Protein AF-I3S1P1-F1 (afdb_monomer)

Foldseek 3Di:
DDDDDDPPPDDQQAAPQQRASDAPDFQAAPVGGSNHHPLQRVCRVVVNNDSQEYQPNRPNDDPLRHDVDSVVSVVSVVVVVVDDDD

Secondary structure (DSSP, 8-state):
--------TT-----TTT-----S-EEEETTEEEEEEHHHHHHHHTT---TTB--TT-TT--TTT-BSSHHHHHHHHHHHTT----

Radius of gyration: 15.71 Å; Cα contacts (8 Å, |Δi|>4): 107; chains: 1; bounding box: 31×44×42 Å

Mean predicted aligned error: 9.57 Å

Structure (mmCIF, N/CA/C/O backbone):
data_AF-I3S1P1-F1
#
_entry.id   AF-I3S1P1-F1
#
loop_
_atom_site.grou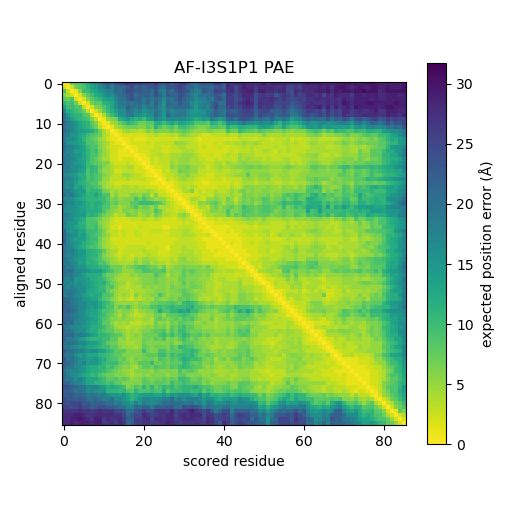p_PDB
_atom_site.id
_atom_site.type_symbol
_atom_site.label_atom_id
_atom_site.label_alt_id
_atom_site.label_comp_id
_atom_site.label_asym_id
_atom_site.label_entity_id
_atom_site.label_seq_id
_atom_site.pdbx_PDB_ins_code
_atom_site.Cartn_x
_atom_site.Cartn_y
_atom_site.Cartn_z
_atom_site.occupancy
_atom_site.B_iso_or_equiv
_atom_site.auth_seq_id
_atom_site.auth_comp_id
_atom_site.auth_asym_id
_atom_site.auth_atom_id
_atom_site.pdbx_PDB_model_num
ATOM 1 N N . MET A 1 1 ? 7.361 -27.406 -24.127 1.00 49.41 1 MET A N 1
ATOM 2 C CA . MET A 1 1 ? 7.896 -26.785 -22.897 1.00 49.41 1 MET A CA 1
ATOM 3 C C . MET A 1 1 ? 6.933 -25.679 -22.509 1.00 49.41 1 MET A C 1
ATOM 5 O O . MET A 1 1 ? 6.778 -24.731 -23.265 1.00 49.41 1 MET A O 1
ATOM 9 N N . VAL A 1 2 ? 6.173 -25.874 -21.434 1.00 50.12 2 VAL A N 1
ATOM 10 C CA . VAL A 1 2 ? 5.192 -24.896 -20.952 1.00 50.12 2 VAL A CA 1
ATOM 11 C C . VAL A 1 2 ? 5.939 -23.739 -20.283 1.00 50.12 2 VAL A C 1
ATOM 13 O O . VAL A 1 2 ? 6.568 -23.928 -19.248 1.00 50.12 2 VAL A O 1
ATOM 16 N N . SER A 1 3 ? 5.878 -22.547 -20.874 1.00 48.88 3 SER A N 1
ATOM 17 C CA . SER A 1 3 ? 6.242 -21.295 -20.202 1.00 48.88 3 SER A CA 1
ATOM 18 C C . SER A 1 3 ? 4.967 -20.467 -20.036 1.00 48.88 3 SER A C 1
ATOM 20 O O . SER A 1 3 ? 4.525 -19.834 -20.994 1.00 48.88 3 SER A O 1
ATOM 22 N N . PRO A 1 4 ? 4.327 -20.514 -18.855 1.00 60.97 4 PRO A N 1
ATOM 23 C CA . PRO A 1 4 ? 3.085 -19.826 -18.568 1.00 60.97 4 PRO A CA 1
ATOM 24 C C . PRO A 1 4 ? 3.395 -18.589 -17.721 1.00 60.97 4 PRO A C 1
ATOM 26 O O . PRO A 1 4 ? 3.342 -18.645 -16.500 1.00 60.97 4 PRO A O 1
ATOM 29 N N . ASP A 1 5 ? 3.709 -17.454 -18.331 1.00 53.00 5 ASP A N 1
ATOM 30 C CA . ASP A 1 5 ? 3.540 -16.185 -17.616 1.00 53.00 5 ASP A CA 1
ATOM 31 C C . ASP A 1 5 ? 2.679 -15.298 -18.499 1.00 53.00 5 ASP A C 1
ATOM 33 O O . ASP A 1 5 ? 3.140 -14.656 -19.440 1.00 53.00 5 ASP A O 1
ATOM 37 N N . GLY A 1 6 ? 1.373 -15.379 -18.234 1.00 54.16 6 GLY A N 1
ATOM 38 C CA . GLY A 1 6 ? 0.346 -14.558 -18.846 1.00 54.16 6 GLY A CA 1
ATOM 39 C C . GLY A 1 6 ? 0.658 -13.081 -18.638 1.00 54.16 6 GLY A C 1
ATOM 40 O O . GLY A 1 6 ? 0.269 -12.459 -17.645 1.00 54.16 6 GLY A O 1
ATOM 41 N N . GLU A 1 7 ? 1.352 -12.505 -19.609 1.00 53.25 7 GLU A N 1
ATOM 42 C CA . GLU A 1 7 ? 1.319 -11.084 -19.895 1.00 53.25 7 GLU A CA 1
ATOM 43 C C . GLU A 1 7 ? -0.093 -10.775 -20.410 1.00 53.25 7 GLU A C 1
ATOM 45 O O . GLU A 1 7 ? -0.386 -10.847 -21.604 1.00 53.25 7 GLU A O 1
ATOM 50 N N . ALA A 1 8 ? -1.017 -10.516 -19.480 1.00 58.06 8 ALA A N 1
ATOM 51 C CA . ALA A 1 8 ? -2.328 -9.985 -19.810 1.00 58.06 8 ALA A CA 1
ATOM 52 C C . ALA A 1 8 ? -2.121 -8.672 -20.579 1.00 58.06 8 ALA A C 1
ATOM 54 O O . ALA A 1 8 ? -1.716 -7.653 -20.017 1.00 58.06 8 ALA A O 1
ATOM 55 N N . ARG A 1 9 ? -2.347 -8.752 -21.890 1.00 53.81 9 ARG A N 1
ATOM 56 C CA . ARG A 1 9 ? -2.304 -7.669 -22.870 1.00 53.81 9 ARG A CA 1
ATOM 57 C C . ARG A 1 9 ? -2.883 -6.368 -22.292 1.00 53.81 9 ARG A C 1
ATOM 59 O O . ARG A 1 9 ? -4.062 -6.297 -21.966 1.00 53.81 9 ARG A O 1
ATOM 66 N N . GLY A 1 10 ? -2.048 -5.334 -22.213 1.00 56.66 10 GLY A N 1
ATOM 67 C CA . GLY A 1 10 ? -2.474 -3.930 -22.265 1.00 56.66 10 GLY A CA 1
ATOM 68 C C . GLY A 1 10 ? -3.072 -3.284 -21.012 1.00 56.66 10 GLY A C 1
ATOM 69 O O . GLY A 1 10 ? -3.336 -2.086 -21.061 1.00 56.66 10 GLY A O 1
ATOM 70 N N . VAL A 1 11 ? -3.259 -3.985 -19.887 1.00 62.19 11 VAL A N 1
ATOM 71 C CA . VAL A 1 11 ? -3.736 -3.326 -18.656 1.00 62.19 11 VAL A CA 1
ATOM 72 C C . VAL A 1 11 ? -2.535 -2.843 -17.838 1.00 62.19 11 VAL A C 1
ATOM 74 O O . VAL A 1 11 ? -1.732 -3.675 -17.402 1.00 62.19 11 VAL A O 1
ATOM 77 N N . PRO A 1 12 ? -2.379 -1.528 -17.588 1.00 68.25 12 PRO A N 1
ATOM 78 C CA . PRO A 1 12 ? -1.307 -1.035 -16.735 1.00 68.25 12 PRO A CA 1
ATOM 79 C C . PRO A 1 12 ? -1.446 -1.663 -15.346 1.00 68.25 12 PRO A C 1
ATOM 81 O O . PRO A 1 12 ? -2.405 -1.396 -14.616 1.00 68.25 12 PRO A O 1
ATOM 84 N N . ARG A 1 13 ? -0.489 -2.528 -14.984 1.00 77.69 13 ARG A N 1
ATOM 85 C CA . ARG A 1 13 ? -0.468 -3.184 -13.673 1.00 77.69 13 ARG A CA 1
ATOM 86 C C . ARG A 1 13 ? -0.430 -2.094 -12.602 1.00 77.69 13 ARG A C 1
ATOM 88 O O . ARG A 1 13 ? 0.421 -1.202 -12.629 1.00 77.69 13 ARG A O 1
ATOM 95 N N . ARG A 1 14 ? -1.386 -2.139 -11.674 1.00 87.25 14 ARG A N 1
ATOM 96 C CA . ARG A 1 14 ? -1.578 -1.129 -10.632 1.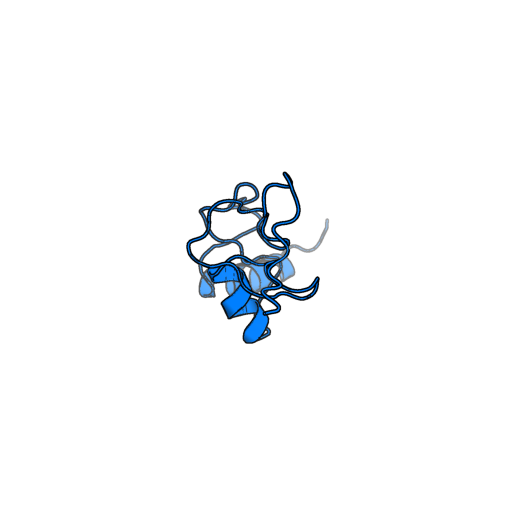00 87.25 14 ARG A CA 1
ATOM 97 C C . ARG A 1 14 ? -1.749 -1.809 -9.283 1.00 87.25 14 ARG A C 1
ATOM 99 O O . ARG A 1 14 ? -2.481 -2.782 -9.165 1.00 87.25 14 ARG A O 1
ATOM 106 N N . CYS A 1 15 ? -1.097 -1.275 -8.254 1.00 88.81 15 CYS A N 1
ATOM 107 C CA . CYS A 1 15 ? -1.255 -1.773 -6.893 1.00 88.81 15 CYS A CA 1
ATOM 108 C C . CYS A 1 15 ? -2.697 -1.561 -6.419 1.00 88.81 15 CYS A C 1
AT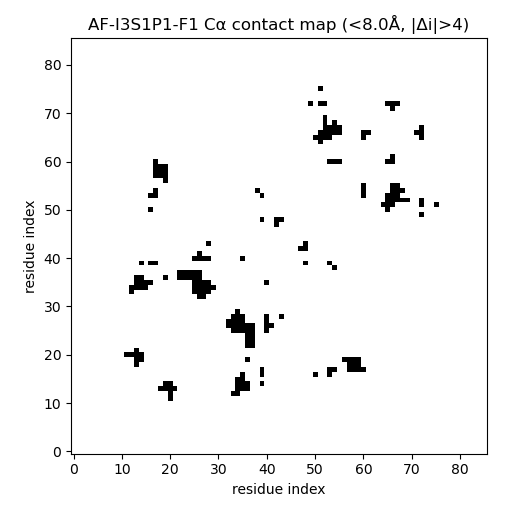OM 110 O O . CYS A 1 15 ? -3.151 -0.419 -6.371 1.00 88.81 15 CYS A O 1
ATOM 112 N N . SER A 1 16 ? -3.385 -2.621 -5.999 1.00 86.44 16 SER A N 1
ATOM 113 C CA . SER A 1 16 ? -4.771 -2.534 -5.517 1.00 86.44 16 SER A CA 1
ATOM 114 C C . SER A 1 16 ? -4.919 -1.697 -4.241 1.00 86.44 16 SER A C 1
ATOM 116 O O . SER A 1 16 ? -5.988 -1.161 -3.987 1.00 86.44 16 SER A O 1
ATOM 118 N N . HIS A 1 17 ? -3.852 -1.547 -3.445 1.00 87.00 17 HIS A N 1
ATOM 119 C CA . HIS A 1 17 ? -3.893 -0.759 -2.208 1.00 87.00 17 HIS A CA 1
ATOM 120 C C . HIS A 1 17 ? -3.571 0.718 -2.433 1.00 87.00 17 HIS A C 1
ATOM 122 O O . HIS A 1 17 ? -4.317 1.598 -2.025 1.00 87.00 17 HIS A O 1
ATOM 128 N N . CYS A 1 18 ? -2.423 1.007 -3.052 1.00 87.94 18 CYS A N 1
ATOM 129 C CA . CYS A 1 18 ? -1.919 2.372 -3.190 1.00 87.94 18 CYS A CA 1
ATOM 130 C C . CYS A 1 18 ? -2.018 2.920 -4.616 1.00 87.94 18 CYS A C 1
ATOM 132 O O . CYS A 1 18 ? -1.525 4.005 -4.890 1.00 87.94 18 CYS A O 1
AT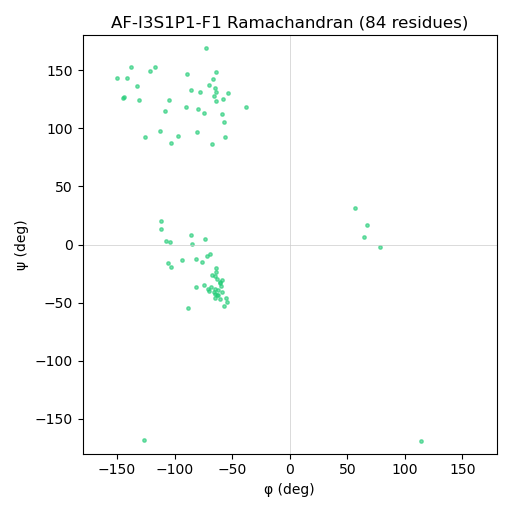OM 134 N N . GLY A 1 19 ? -2.584 2.194 -5.571 1.00 87.56 19 GLY A N 1
ATOM 135 C CA . GLY A 1 19 ? -2.749 2.695 -6.934 1.00 87.56 19 GLY A CA 1
ATOM 136 C C . GLY A 1 19 ? -1.444 2.965 -7.694 1.00 87.56 19 GLY A C 1
ATOM 137 O O . GLY A 1 19 ? -1.492 3.525 -8.785 1.00 87.56 19 GLY A O 1
ATOM 138 N N . VAL A 1 20 ? -0.271 2.618 -7.147 1.00 87.44 20 VAL A N 1
ATOM 139 C CA . VAL A 1 20 ? 1.003 2.864 -7.830 1.00 87.44 20 VAL A CA 1
ATOM 140 C C . VAL A 1 20 ? 1.128 1.939 -9.034 1.00 87.44 20 VAL A C 1
ATOM 142 O O . VAL A 1 20 ? 0.800 0.757 -8.948 1.00 87.44 20 VAL A O 1
ATOM 145 N N . GLN A 1 21 ? 1.596 2.491 -10.148 1.00 87.25 21 GLN A N 1
ATOM 146 C CA . GLN A 1 21 ? 1.815 1.761 -11.403 1.00 87.25 21 GLN A CA 1
ATOM 147 C C . GLN A 1 21 ? 3.306 1.508 -11.662 1.00 87.25 21 GLN A C 1
ATOM 149 O O . GLN A 1 21 ? 3.672 0.662 -12.466 1.00 87.25 21 GLN A O 1
ATOM 154 N N . LYS A 1 22 ? 4.182 2.227 -10.949 1.00 83.31 22 LYS A N 1
ATOM 155 C CA . LYS A 1 22 ? 5.637 2.070 -10.994 1.00 83.31 22 LYS A CA 1
ATOM 156 C C . LYS A 1 22 ? 6.122 1.432 -9.697 1.00 83.31 22 LYS A C 1
ATOM 158 O O . LYS A 1 22 ? 6.000 2.014 -8.622 1.00 83.31 22 LYS A O 1
ATOM 163 N N . THR A 1 23 ? 6.661 0.223 -9.778 1.00 84.69 23 THR A N 1
ATOM 164 C CA . THR A 1 23 ? 7.258 -0.463 -8.629 1.00 84.69 23 THR A CA 1
ATOM 165 C C . THR A 1 23 ? 8.381 -1.379 -9.106 1.00 84.69 23 THR A C 1
ATOM 167 O O . THR A 1 23 ? 8.235 -1.975 -10.171 1.00 84.69 23 THR A O 1
ATOM 170 N N . PRO A 1 24 ? 9.487 -1.511 -8.350 1.00 86.44 24 PRO A N 1
ATOM 171 C CA . PRO A 1 24 ? 10.591 -2.387 -8.745 1.00 86.44 24 PRO A CA 1
ATOM 172 C C . PRO A 1 24 ? 10.212 -3.873 -8.709 1.00 86.44 24 PRO A C 1
ATOM 174 O O . PRO A 1 24 ? 10.792 -4.668 -9.433 1.00 86.44 24 PRO A O 1
ATOM 177 N N . GLN A 1 25 ? 9.233 -4.255 -7.881 1.00 87.19 25 GLN A N 1
ATOM 178 C CA . GLN A 1 25 ? 8.788 -5.639 -7.740 1.00 87.19 25 GLN A CA 1
ATOM 179 C C . GLN A 1 25 ? 7.280 -5.681 -7.504 1.00 87.19 25 GLN A C 1
ATOM 181 O O . GLN A 1 25 ? 6.773 -5.084 -6.548 1.00 87.19 25 GLN A O 1
ATOM 186 N N . TRP A 1 26 ? 6.574 -6.443 -8.334 1.00 88.12 26 TRP A N 1
ATOM 187 C CA . TRP A 1 26 ? 5.179 -6.792 -8.098 1.00 88.12 26 TRP A CA 1
ATOM 188 C C . TRP A 1 26 ? 5.092 -8.022 -7.200 1.00 88.12 26 TRP A C 1
ATOM 190 O O . TRP A 1 26 ? 5.779 -9.020 -7.417 1.00 88.12 26 TRP A O 1
ATOM 200 N N . ARG A 1 27 ? 4.241 -7.950 -6.179 1.00 88.88 27 ARG A N 1
ATOM 201 C CA . ARG A 1 27 ? 3.985 -9.029 -5.224 1.00 88.88 27 ARG A CA 1
ATOM 202 C C . ARG A 1 27 ? 2.530 -9.480 -5.305 1.00 88.88 27 ARG A C 1
ATOM 204 O O . ARG A 1 27 ? 1.641 -8.710 -5.667 1.00 88.88 27 ARG A O 1
ATOM 211 N N . THR A 1 28 ? 2.303 -10.741 -4.962 1.00 85.62 28 THR A N 1
ATOM 212 C CA . THR A 1 28 ? 0.965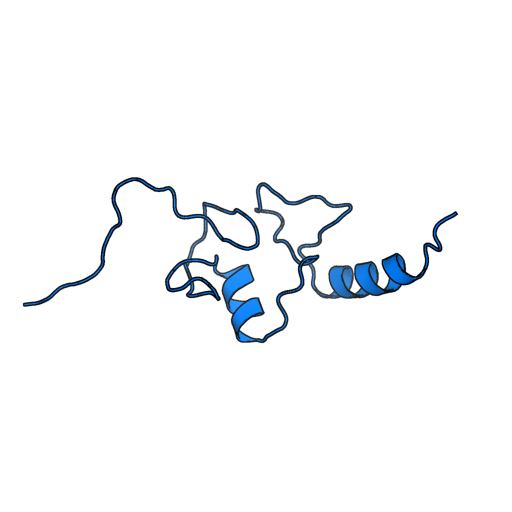 -11.314 -4.782 1.00 85.62 28 THR A CA 1
ATOM 213 C C . THR A 1 28 ? 0.273 -10.641 -3.603 1.00 85.62 28 THR A C 1
ATOM 215 O O . THR A 1 28 ? 0.882 -10.425 -2.554 1.00 85.62 28 THR A O 1
ATOM 218 N N . GLY A 1 29 ? -0.988 -10.288 -3.804 1.00 83.50 29 GLY A N 1
ATOM 219 C CA . GLY A 1 29 ? -1.854 -9.685 -2.803 1.00 83.50 29 GLY A CA 1
ATOM 220 C C . GLY A 1 29 ? -3.161 -10.457 -2.650 1.00 8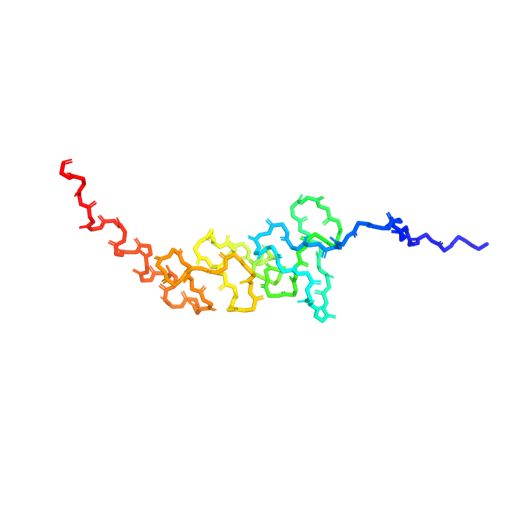3.50 29 GLY A C 1
ATOM 221 O O . GLY A 1 29 ? -3.285 -11.556 -3.191 1.00 83.50 29 GLY A O 1
ATOM 222 N N . PRO A 1 30 ? -4.148 -9.878 -1.947 1.00 79.31 30 PRO A N 1
ATOM 223 C CA . PRO A 1 30 ? -5.424 -10.542 -1.671 1.00 79.31 30 PRO A CA 1
ATOM 224 C C . PRO A 1 30 ? -6.194 -10.902 -2.947 1.00 79.31 30 PRO A C 1
ATOM 226 O O . PRO A 1 30 ? -6.873 -11.916 -2.989 1.00 79.31 30 PRO A O 1
ATOM 229 N N . GLY A 1 31 ? -6.069 -10.081 -3.994 1.00 71.12 31 GLY A N 1
ATOM 230 C CA . GLY A 1 31 ? -6.735 -10.293 -5.282 1.00 71.12 31 GLY A CA 1
ATOM 231 C C . GLY A 1 31 ? -5.975 -11.198 -6.255 1.00 71.12 31 GLY A C 1
ATOM 232 O O . GLY A 1 31 ? -6.348 -11.255 -7.421 1.00 71.12 31 GLY A O 1
ATOM 233 N N . GLY A 1 32 ? -4.883 -11.844 -5.827 1.00 80.06 32 GLY A N 1
ATOM 234 C CA . GLY A 1 32 ? -4.092 -12.745 -6.670 1.00 80.06 32 GLY A CA 1
ATOM 235 C C . GLY A 1 32 ? -2.669 -12.257 -6.984 1.00 80.06 32 GLY A C 1
ATOM 236 O O . GLY A 1 32 ? -2.157 -11.323 -6.343 1.00 80.06 32 GLY A O 1
ATOM 237 N N . PRO A 1 33 ? -1.975 -12.917 -7.933 1.00 80.62 33 PRO A N 1
ATOM 238 C CA . PRO A 1 33 ? -0.570 -12.656 -8.234 1.00 80.62 33 PRO A CA 1
ATOM 239 C C . PRO A 1 33 ? -0.351 -11.264 -8.834 1.00 80.62 33 PRO A C 1
ATOM 241 O O . PRO A 1 33 ? -1.143 -10.778 -9.632 1.00 80.62 33 PRO A O 1
ATOM 244 N N . LYS A 1 34 ? 0.765 -10.625 -8.458 1.00 81.50 34 LYS A N 1
ATOM 245 C CA . LYS A 1 34 ? 1.203 -9.310 -8.977 1.00 81.50 34 LYS A CA 1
ATOM 246 C C . LYS A 1 34 ? 0.175 -8.169 -8.808 1.00 81.50 34 LYS A C 1
ATOM 248 O O . LYS A 1 34 ? 0.159 -7.237 -9.605 1.00 81.50 34 LYS A O 1
ATOM 253 N N . THR A 1 35 ? -0.647 -8.209 -7.758 1.00 87.38 35 THR A N 1
ATOM 254 C CA . THR A 1 35 ? -1.674 -7.187 -7.459 1.00 87.38 35 THR A CA 1
ATOM 255 C C . THR A 1 35 ? -1.197 -6.083 -6.512 1.00 87.38 35 THR A C 1
ATOM 257 O O . THR A 1 35 ? -1.839 -5.040 -6.394 1.00 87.38 35 THR A O 1
ATOM 260 N N . LEU A 1 36 ? -0.058 -6.264 -5.835 1.00 89.69 36 LEU A N 1
ATOM 261 C CA . LEU A 1 36 ? 0.509 -5.277 -4.915 1.00 89.69 36 LEU A CA 1
ATOM 262 C C . LEU A 1 36 ? 1.912 -4.848 -5.339 1.00 89.69 36 LEU A C 1
ATOM 264 O O . LEU A 1 36 ? 2.691 -5.627 -5.884 1.00 89.69 36 LEU A O 1
ATOM 268 N N . CYS A 1 37 ? 2.261 -3.600 -5.034 1.0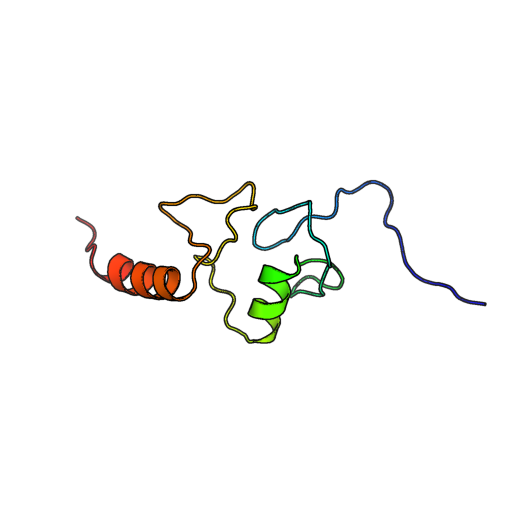0 91.00 37 CYS A N 1
ATOM 269 C CA . CYS A 1 37 ? 3.635 -3.123 -5.161 1.00 91.00 37 CYS A CA 1
ATOM 270 C C . CYS A 1 37 ? 4.534 -3.707 -4.065 1.00 91.00 37 CYS A C 1
ATOM 272 O O . CYS A 1 37 ? 4.039 -4.250 -3.077 1.00 91.00 37 CYS A O 1
ATOM 274 N N . ASN A 1 38 ? 5.853 -3.537 -4.186 1.00 89.94 38 ASN A N 1
ATOM 275 C CA . ASN A 1 38 ? 6.797 -4.079 -3.206 1.00 89.94 38 ASN A CA 1
ATOM 276 C C . ASN A 1 38 ? 6.476 -3.634 -1.766 1.00 89.94 38 ASN A C 1
ATOM 278 O O . ASN A 1 38 ? 6.352 -4.473 -0.879 1.00 89.94 38 ASN A O 1
ATOM 282 N N . ALA A 1 39 ? 6.260 -2.331 -1.547 1.00 88.25 39 ALA A N 1
ATOM 283 C CA . ALA A 1 39 ? 5.991 -1.765 -0.223 1.00 88.25 39 ALA A CA 1
ATOM 284 C C . ALA A 1 39 ? 4.667 -2.261 0.388 1.00 88.25 39 ALA A C 1
ATOM 286 O O . ALA A 1 39 ? 4.625 -2.662 1.550 1.00 88.25 39 ALA A O 1
ATOM 287 N N . CYS A 1 40 ? 3.582 -2.279 -0.391 1.00 89.06 40 CYS A N 1
ATOM 288 C CA . CYS A 1 40 ? 2.294 -2.781 0.089 1.00 89.06 40 CYS A CA 1
ATOM 289 C C . CYS A 1 40 ? 2.318 -4.303 0.268 1.00 89.06 40 CYS A C 1
ATOM 291 O O . CYS A 1 40 ? 1.780 -4.806 1.247 1.00 89.06 40 CYS A O 1
ATOM 293 N N . GLY A 1 41 ? 2.980 -5.036 -0.628 1.00 90.75 41 GLY A N 1
ATOM 294 C CA . GLY A 1 41 ? 3.066 -6.493 -0.590 1.00 90.75 41 GLY A CA 1
ATOM 295 C C . GLY A 1 41 ? 3.832 -7.020 0.622 1.00 90.75 41 GLY A C 1
ATOM 296 O O . GLY A 1 41 ? 3.386 -7.980 1.245 1.00 90.75 41 GLY A O 1
ATOM 297 N N . VAL A 1 42 ? 4.944 -6.382 1.017 1.00 89.81 42 VAL A N 1
ATOM 298 C CA . VAL A 1 42 ? 5.652 -6.777 2.253 1.00 89.81 42 VAL A CA 1
ATOM 299 C C . VAL A 1 42 ? 4.801 -6.526 3.500 1.00 89.81 42 VAL A C 1
ATOM 301 O O . VAL A 1 42 ? 4.775 -7.356 4.402 1.00 89.81 42 VAL A O 1
ATOM 304 N N . ARG A 1 43 ? 4.039 -5.425 3.535 1.00 88.44 43 ARG A N 1
ATOM 305 C CA . ARG A 1 43 ? 3.134 -5.098 4.651 1.00 88.44 43 ARG A CA 1
ATOM 306 C C . ARG A 1 43 ? 1.935 -6.033 4.716 1.00 88.44 43 ARG A C 1
ATOM 308 O O . ARG A 1 43 ? 1.554 -6.442 5.809 1.00 88.44 43 ARG A O 1
ATOM 315 N N . TYR A 1 44 ? 1.382 -6.375 3.555 1.00 87.88 44 TYR A N 1
ATOM 316 C CA . TYR A 1 44 ? 0.287 -7.326 3.421 1.00 87.88 44 TYR A CA 1
ATOM 317 C C . TYR A 1 44 ? 0.695 -8.699 3.945 1.00 87.88 44 TYR A C 1
ATOM 319 O O . TYR A 1 44 ? -0.004 -9.263 4.777 1.00 87.88 44 TYR A O 1
ATOM 327 N N . LYS A 1 45 ? 1.880 -9.186 3.549 1.00 85.94 45 LYS A N 1
ATOM 328 C CA . LYS A 1 45 ? 2.413 -10.473 4.013 1.00 85.94 45 LYS A CA 1
ATOM 329 C C . LYS A 1 45 ? 2.602 -10.527 5.534 1.00 85.94 45 LYS A C 1
ATOM 331 O O . LYS A 1 45 ? 2.433 -11.583 6.124 1.00 85.94 45 LYS A O 1
ATOM 336 N N . SER A 1 46 ? 2.919 -9.399 6.169 1.00 86.44 46 SER A N 1
ATOM 337 C CA . SER A 1 46 ? 2.998 -9.296 7.633 1.00 86.44 46 SER A CA 1
ATOM 338 C C . SER A 1 46 ? 1.656 -9.020 8.325 1.00 86.44 46 SER A C 1
ATOM 340 O O . SER A 1 46 ? 1.654 -8.844 9.539 1.00 86.44 46 SER A O 1
ATOM 342 N N . GLY A 1 47 ? 0.537 -8.904 7.600 1.00 84.19 47 GLY A N 1
ATOM 343 C CA . GLY A 1 47 ? -0.771 -8.572 8.183 1.00 84.19 47 GLY A CA 1
ATOM 344 C C . GLY A 1 47 ? -0.869 -7.150 8.753 1.00 84.19 47 GLY A C 1
ATOM 345 O O . GLY A 1 47 ? -1.769 -6.848 9.525 1.00 84.19 47 GLY A O 1
ATOM 346 N N . ARG A 1 48 ? 0.061 -6.255 8.390 1.00 84.06 48 ARG A N 1
ATOM 347 C CA . ARG A 1 48 ? 0.145 -4.868 8.897 1.00 84.06 48 ARG A CA 1
ATOM 348 C C . ARG A 1 48 ? -0.167 -3.829 7.820 1.00 84.06 48 ARG A C 1
ATOM 350 O O . ARG A 1 48 ? 0.277 -2.682 7.916 1.00 84.06 48 ARG A O 1
ATOM 357 N N . LEU A 1 49 ? -0.849 -4.236 6.751 1.00 83.88 49 LEU A N 1
ATOM 358 C CA . LEU A 1 49 ? -1.286 -3.321 5.706 1.00 83.88 49 LEU A CA 1
ATOM 359 C C . LEU A 1 49 ? -2.558 -2.613 6.176 1.00 83.88 49 LEU A C 1
ATOM 361 O O . LEU A 1 49 ? -3.651 -3.160 6.091 1.00 83.88 49 LEU A O 1
ATOM 365 N N . LEU A 1 50 ? -2.379 -1.412 6.718 1.00 83.56 50 LEU A N 1
ATOM 366 C CA . LEU A 1 50 ? -3.474 -0.558 7.163 1.00 83.56 50 LEU A CA 1
ATOM 367 C C . LEU A 1 50 ? -3.948 0.338 6.010 1.00 83.56 50 LEU A C 1
ATOM 369 O O . LEU A 1 50 ? -3.104 0.783 5.231 1.00 83.56 50 LEU A O 1
ATOM 373 N N . PRO A 1 51 ? -5.248 0.675 5.938 1.00 81.62 51 PRO A N 1
ATOM 374 C CA . PRO A 1 51 ? -5.786 1.561 4.901 1.00 81.62 51 PRO A CA 1
ATOM 375 C C . PRO A 1 51 ? -5.126 2.950 4.908 1.00 81.62 51 PRO A C 1
ATOM 377 O O . PRO A 1 51 ? -4.936 3.559 3.861 1.00 81.62 51 PRO A O 1
ATOM 380 N N . GLU A 1 52 ? -4.698 3.416 6.081 1.00 84.88 52 GLU A N 1
ATOM 381 C CA . GLU A 1 52 ? -3.984 4.684 6.280 1.00 84.88 52 GLU A CA 1
ATOM 382 C C . GLU A 1 52 ? -2.504 4.616 5.856 1.00 84.88 52 GLU A C 1
ATOM 384 O O . GLU A 1 52 ? -1.841 5.639 5.681 1.00 84.88 52 GLU A O 1
ATOM 389 N N . TYR A 1 53 ? -1.944 3.417 5.668 1.00 86.69 53 TYR A N 1
ATOM 390 C CA . TYR A 1 53 ? -0.584 3.274 5.162 1.00 86.69 53 TYR A CA 1
ATOM 391 C C . TYR A 1 53 ? -0.558 3.448 3.647 1.00 86.69 53 TYR A C 1
ATOM 393 O O . TYR A 1 53 ? -1.069 2.619 2.895 1.00 86.69 53 TYR A O 1
ATOM 401 N N . ARG A 1 54 ? 0.131 4.481 3.163 1.00 86.56 54 ARG A N 1
ATOM 402 C CA . ARG A 1 54 ? 0.296 4.689 1.724 1.00 86.56 54 ARG A CA 1
ATOM 403 C C . ARG A 1 54 ? 1.677 5.255 1.415 1.00 86.56 54 ARG A C 1
ATOM 405 O O . ARG A 1 54 ? 2.071 6.251 2.017 1.00 86.56 54 ARG A O 1
ATOM 412 N N . PRO A 1 55 ? 2.442 4.634 0.502 1.00 83.62 55 PRO A N 1
ATOM 413 C CA . PRO A 1 55 ? 3.756 5.142 0.128 1.00 83.62 55 PRO A CA 1
ATOM 414 C C . PRO A 1 55 ? 3.635 6.512 -0.552 1.00 83.62 55 PRO A C 1
ATOM 416 O O . PRO A 1 55 ? 2.669 6.753 -1.266 1.00 83.62 55 PRO A O 1
ATOM 419 N N . ALA A 1 56 ? 4.637 7.379 -0.389 1.00 79.31 56 ALA A N 1
ATOM 420 C CA . ALA A 1 56 ? 4.625 8.734 -0.955 1.00 79.31 56 ALA A CA 1
ATOM 421 C C . ALA A 1 56 ? 4.590 8.750 -2.496 1.00 79.31 56 ALA A C 1
ATOM 423 O O . ALA A 1 56 ? 4.002 9.636 -3.095 1.00 79.31 56 ALA A O 1
ATOM 424 N N . CYS A 1 57 ? 5.155 7.728 -3.149 1.00 76.00 57 CYS A N 1
ATOM 425 C CA . CYS A 1 57 ? 5.091 7.552 -4.607 1.00 76.00 57 CYS A CA 1
ATOM 426 C C . CYS A 1 57 ? 3.714 7.084 -5.123 1.00 76.00 57 CYS A C 1
ATOM 428 O O . CYS A 1 57 ? 3.571 6.751 -6.299 1.00 76.00 57 CYS A O 1
ATOM 430 N N . SER A 1 58 ? 2.711 6.971 -4.252 1.00 82.31 58 SER A N 1
ATOM 431 C CA . SER A 1 58 ? 1.355 6.598 -4.637 1.00 82.31 58 SER A CA 1
ATOM 432 C C . SER A 1 58 ? 0.622 7.795 -5.256 1.00 82.31 58 SER A C 1
ATOM 434 O O . SER A 1 58 ? 0.550 8.839 -4.618 1.00 82.31 58 SER A O 1
ATOM 436 N N . PRO A 1 59 ? -0.031 7.641 -6.424 1.00 82.50 59 PRO A N 1
ATOM 437 C CA . PRO A 1 59 ? -0.846 8.709 -7.021 1.00 82.50 59 PRO A CA 1
ATOM 438 C C . PRO A 1 59 ? -2.126 9.013 -6.228 1.00 82.50 59 PRO A C 1
ATOM 440 O O . PRO A 1 59 ? -2.854 9.938 -6.545 1.00 82.50 59 PRO A O 1
ATOM 443 N N . THR A 1 60 ? -2.430 8.199 -5.221 1.00 83.81 60 THR A N 1
ATOM 444 C CA . THR A 1 60 ? -3.597 8.339 -4.340 1.00 83.81 60 THR A CA 1
ATOM 445 C C . THR A 1 60 ? -3.161 8.717 -2.921 1.00 83.81 60 THR A C 1
ATOM 447 O O . THR A 1 60 ? -3.935 8.599 -1.973 1.00 83.81 60 THR A O 1
ATOM 450 N N . PHE A 1 61 ? -1.896 9.119 -2.753 1.00 85.62 61 PHE A N 1
ATOM 451 C CA . PHE A 1 61 ? -1.372 9.633 -1.498 1.00 85.62 61 PHE A CA 1
ATOM 452 C C . PHE A 1 61 ? -2.052 10.960 -1.162 1.00 85.62 61 PHE A C 1
ATOM 454 O O . PHE A 1 61 ? -2.071 11.881 -1.968 1.00 85.62 61 PHE A O 1
ATOM 461 N N . SER A 1 62 ? -2.583 11.044 0.052 1.00 85.12 62 SER A N 1
ATOM 462 C CA . SER A 1 62 ? -3.072 12.285 0.646 1.00 85.12 62 SER A CA 1
ATOM 463 C C . SER A 1 62 ? -2.457 12.354 2.031 1.00 85.12 62 SER A C 1
ATOM 465 O O . SER A 1 62 ? -2.594 11.402 2.794 1.00 85.12 62 SER A O 1
ATOM 467 N N . SER A 1 63 ? -1.755 13.438 2.340 1.00 82.06 63 SER A N 1
ATOM 468 C CA . SER A 1 63 ? -1.080 13.633 3.627 1.00 82.06 63 SER A CA 1
ATOM 469 C C . SER A 1 63 ? -2.040 13.708 4.816 1.00 82.06 63 SER A C 1
ATOM 471 O O . SER A 1 63 ? -1.615 13.497 5.950 1.00 82.06 63 SER A O 1
ATOM 473 N N . GLU A 1 64 ? -3.316 13.999 4.567 1.00 82.12 64 GLU A N 1
ATOM 474 C CA . GLU A 1 64 ? -4.364 14.095 5.589 1.00 82.12 64 GLU A CA 1
ATOM 475 C C . GLU A 1 64 ? -4.907 12.716 5.978 1.00 82.12 64 GLU A C 1
ATOM 477 O O . GLU A 1 64 ? -5.188 12.459 7.145 1.00 82.12 64 GLU A O 1
ATOM 482 N N . LEU A 1 65 ? -5.017 11.812 5.001 1.00 80.69 65 LEU A N 1
ATOM 483 C CA . LEU A 1 65 ? -5.604 10.479 5.177 1.00 80.69 65 LEU A CA 1
ATOM 484 C C . LEU A 1 65 ? -4.558 9.365 5.255 1.00 80.69 65 LEU A C 1
ATOM 486 O O . LEU A 1 65 ? -4.859 8.255 5.695 1.00 80.69 65 LEU A O 1
ATOM 490 N N . HIS A 1 66 ? -3.343 9.633 4.782 1.00 88.94 66 HIS A N 1
ATOM 491 C CA . HIS A 1 66 ? -2.341 8.611 4.561 1.00 88.94 66 HIS A CA 1
ATOM 492 C C . HIS A 1 66 ? -0.941 9.023 5.006 1.00 88.94 66 HIS A C 1
ATOM 494 O O . HIS A 1 66 ? -0.537 10.185 4.972 1.00 88.94 66 HIS A O 1
ATOM 500 N N . SER A 1 67 ? -0.139 8.022 5.359 1.00 86.12 67 SER A N 1
ATOM 501 C CA . SER A 1 67 ? 1.278 8.206 5.650 1.00 86.12 67 SER A CA 1
ATOM 502 C C . SER A 1 67 ? 2.134 7.060 5.136 1.00 86.12 67 SER A C 1
ATOM 504 O O . SER A 1 67 ? 1.767 5.887 5.203 1.00 86.12 67 SER A O 1
ATOM 506 N N . ASN A 1 68 ? 3.330 7.410 4.661 1.00 83.62 68 ASN A N 1
ATOM 507 C CA . ASN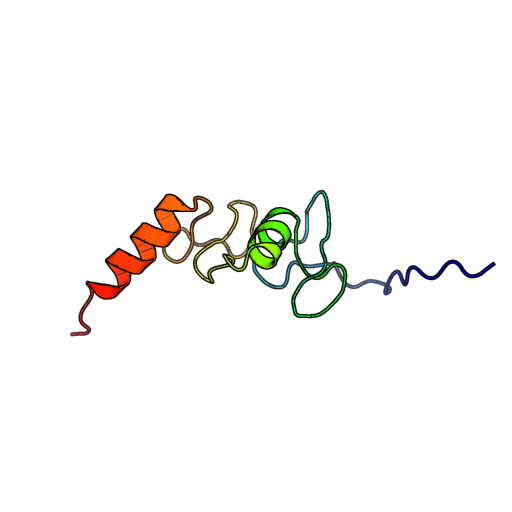 A 1 68 ? 4.336 6.437 4.233 1.00 83.62 68 ASN A CA 1
ATOM 508 C C . ASN A 1 68 ? 5.127 5.856 5.420 1.00 83.62 68 ASN A C 1
ATOM 510 O O . ASN A 1 68 ? 5.804 4.837 5.275 1.00 83.62 68 ASN A O 1
ATOM 514 N N . HIS A 1 69 ? 5.003 6.470 6.602 1.00 83.25 69 HIS A N 1
ATOM 515 C CA . HIS A 1 69 ? 5.737 6.094 7.800 1.00 83.25 69 HIS A CA 1
ATOM 516 C C . HIS A 1 69 ? 4.846 5.343 8.794 1.00 83.25 69 HIS A C 1
ATOM 518 O O . HIS A 1 69 ? 3.822 5.860 9.237 1.00 83.25 69 HIS A O 1
ATOM 524 N N . HIS A 1 70 ? 5.259 4.137 9.197 1.00 83.00 70 HIS A N 1
ATOM 525 C CA . HIS A 1 70 ? 4.464 3.270 10.077 1.00 83.00 70 HIS A CA 1
ATOM 526 C C . HIS A 1 70 ? 4.069 3.950 11.388 1.00 83.00 70 HIS A C 1
ATOM 528 O O . HIS A 1 70 ? 2.903 3.915 11.764 1.00 83.00 70 HIS A O 1
ATOM 534 N N . ARG A 1 71 ? 5.026 4.617 12.045 1.00 85.69 71 ARG A N 1
ATOM 535 C CA . ARG A 1 71 ? 4.780 5.327 13.304 1.00 85.69 71 ARG A CA 1
ATOM 536 C C . ARG A 1 71 ? 3.697 6.394 13.141 1.00 85.69 71 ARG A C 1
ATOM 538 O O . ARG A 1 71 ? 2.821 6.502 13.982 1.00 85.69 71 ARG A O 1
ATOM 545 N N . LYS A 1 72 ? 3.713 7.124 12.021 1.00 84.31 72 LYS A N 1
ATOM 546 C CA . LYS A 1 72 ? 2.727 8.170 11.734 1.00 84.31 72 LYS A CA 1
ATOM 547 C C . LYS A 1 72 ? 1.335 7.590 11.479 1.00 84.31 72 LYS A C 1
ATOM 549 O O . LYS A 1 72 ? 0.367 8.181 11.925 1.00 84.31 72 LYS A O 1
ATOM 554 N N . VAL A 1 73 ? 1.240 6.428 10.831 1.00 85.75 73 VAL A N 1
ATOM 555 C CA . VAL A 1 73 ? -0.036 5.724 10.611 1.00 85.75 73 VAL A CA 1
ATOM 556 C C . VAL A 1 73 ? -0.690 5.303 11.931 1.00 85.75 73 VAL A C 1
ATOM 558 O O . VAL A 1 73 ? -1.886 5.492 12.108 1.00 85.75 73 VAL A O 1
ATOM 561 N N . ILE A 1 74 ? 0.088 4.770 12.878 1.00 85.50 74 ILE A N 1
ATOM 562 C CA . ILE A 1 74 ? -0.434 4.400 14.205 1.00 85.50 74 ILE A CA 1
ATOM 563 C C . ILE A 1 74 ? -0.898 5.642 14.979 1.00 85.50 74 ILE A C 1
ATOM 565 O O . ILE A 1 74 ? -1.977 5.642 15.565 1.00 85.50 74 ILE A O 1
ATOM 569 N N . GLU A 1 75 ? -0.121 6.724 14.922 1.00 87.00 75 GLU A N 1
ATOM 570 C CA . GLU A 1 75 ? -0.495 8.012 15.519 1.00 87.00 75 GLU A CA 1
ATOM 571 C C . GLU A 1 75 ? -1.760 8.606 14.877 1.00 87.00 75 GLU A C 1
ATOM 573 O O . GLU A 1 75 ? -2.598 9.164 15.579 1.00 87.00 75 GLU A O 1
ATOM 578 N N . MET A 1 76 ? -1.919 8.480 13.553 1.00 82.88 76 MET A N 1
ATOM 579 C CA . MET A 1 76 ? -3.115 8.916 12.822 1.00 82.88 76 MET A CA 1
ATOM 580 C C . MET A 1 76 ? -4.361 8.161 13.285 1.00 82.88 76 MET A C 1
ATOM 582 O O . MET A 1 76 ? -5.365 8.813 13.561 1.00 82.88 76 MET A O 1
ATOM 586 N N . ARG A 1 77 ? -4.281 6.835 13.474 1.00 81.62 77 ARG A N 1
ATOM 587 C CA . ARG A 1 77 ? -5.378 6.065 14.085 1.00 81.62 77 ARG A CA 1
ATOM 588 C C . ARG A 1 77 ? -5.741 6.586 15.459 1.00 81.62 77 ARG A C 1
ATOM 590 O O . ARG A 1 77 ? -6.891 6.938 15.684 1.00 81.62 77 ARG A O 1
ATOM 597 N N . ARG A 1 78 ? -4.744 6.709 16.336 1.00 82.69 78 ARG A N 1
ATOM 598 C CA . ARG A 1 78 ? -4.948 7.182 17.707 1.00 82.69 78 ARG A CA 1
ATOM 599 C C . ARG A 1 78 ? -5.547 8.590 17.751 1.00 82.69 78 ARG A C 1
ATOM 601 O O . ARG A 1 78 ? -6.348 8.880 18.626 1.00 82.69 78 ARG A O 1
ATOM 608 N N . LYS A 1 79 ? -5.176 9.473 16.815 1.00 74.00 79 LYS A N 1
ATOM 609 C CA . LYS A 1 79 ? -5.752 10.822 16.697 1.00 74.00 79 LYS A CA 1
ATOM 610 C C . LYS A 1 79 ? -7.165 10.831 16.115 1.00 74.00 79 LYS A C 1
ATOM 612 O O . LYS A 1 79 ? -7.961 11.668 16.523 1.00 74.00 79 LYS A O 1
ATOM 617 N N . LYS A 1 80 ? -7.482 9.936 15.174 1.00 65.88 80 LYS A N 1
ATOM 618 C CA . LYS A 1 80 ? -8.815 9.845 14.559 1.00 65.88 80 LYS A CA 1
ATOM 619 C C . LYS A 1 80 ? -9.889 9.428 15.569 1.00 65.88 80 LYS A C 1
ATOM 621 O O . LYS A 1 80 ? -11.032 9.839 15.427 1.00 65.88 80 LYS A O 1
ATOM 626 N N . GLU A 1 81 ? -9.510 8.698 16.614 1.00 61.41 81 GLU A N 1
ATOM 627 C CA . GLU A 1 81 ? -10.390 8.346 17.738 1.00 61.41 81 GLU A CA 1
ATOM 628 C C . GLU A 1 81 ? -10.720 9.536 18.664 1.00 61.41 81 GLU A C 1
ATOM 630 O O . GLU A 1 81 ? -11.605 9.426 19.504 1.00 61.41 81 GLU A O 1
ATOM 635 N N . VAL A 1 82 ? -10.045 10.685 18.509 1.00 60.56 82 VAL A N 1
ATOM 636 C CA . VAL A 1 82 ? -10.173 11.862 19.395 1.00 60.56 82 VAL A CA 1
ATOM 637 C C . VAL A 1 82 ? -11.002 12.993 18.765 1.00 60.56 82 VAL A C 1
ATOM 639 O O . VAL A 1 82 ? -11.180 14.037 19.383 1.00 60.56 82 VAL A O 1
ATOM 642 N N . VAL A 1 83 ? -11.550 12.813 17.559 1.00 57.50 83 VAL A N 1
ATOM 643 C CA . VAL A 1 83 ? -12.544 13.751 17.007 1.00 57.50 83 VAL A CA 1
ATOM 644 C C . VAL A 1 83 ? -13.935 13.173 17.277 1.00 57.50 83 VAL A C 1
ATOM 646 O O . VAL A 1 83 ? -14.402 12.358 16.479 1.00 57.50 83 VAL A O 1
ATOM 649 N N . PRO A 1 84 ? -14.607 13.533 18.388 1.00 54.28 84 PRO A N 1
ATOM 650 C CA . PRO A 1 84 ? -16.029 13.273 18.495 1.00 54.28 84 PRO A CA 1
ATOM 651 C C . PRO A 1 84 ? -16.708 14.099 17.400 1.00 54.28 84 PRO A C 1
ATOM 653 O O . PRO A 1 84 ? -16.391 15.276 17.210 1.00 54.28 84 PRO A O 1
ATOM 656 N N . GLY A 1 85 ? -17.591 13.460 16.636 1.00 63.16 85 GLY A N 1
ATOM 657 C CA . GLY A 1 85 ? -18.518 14.187 15.780 1.00 63.16 85 GLY A CA 1
ATOM 658 C C . GLY A 1 85 ? -19.265 15.215 16.627 1.00 63.16 85 GLY A C 1
ATOM 659 O O . GLY A 1 85 ? -19.741 14.878 17.712 1.00 63.16 85 GLY A O 1
ATOM 660 N N . PHE A 1 86 ? -19.288 16.456 16.146 1.00 49.44 86 PHE A N 1
ATOM 661 C CA . PHE A 1 86 ? -20.323 17.407 16.531 1.00 49.44 86 PHE A CA 1
ATOM 662 C C . PHE A 1 86 ? -21.687 16.882 16.078 1.00 49.44 86 PHE A C 1
ATOM 664 O O . PHE A 1 86 ? -21.734 16.259 14.989 1.00 49.44 86 PHE A O 1
#

Solvent-accessible surface area (backbone atoms only — not comparable to full-atom values): 5307 Å² total; per-residue (Å²): 133,92,80,88,76,84,75,69,81,90,64,82,60,44,14,77,86,41,5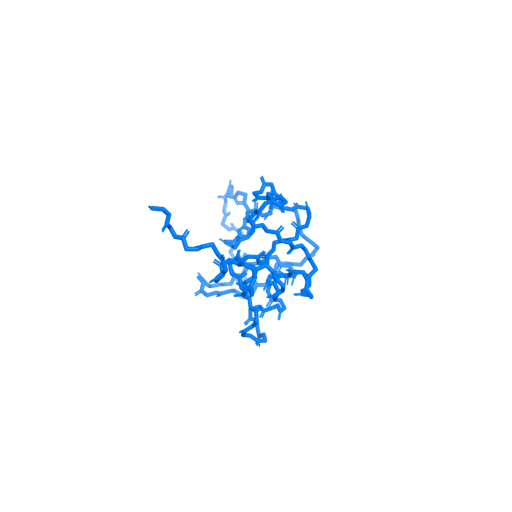6,30,64,80,58,99,40,69,25,55,40,98,90,37,78,56,30,15,32,46,75,57,20,58,29,46,76,70,74,65,62,46,92,36,53,27,51,78,84,20,84,73,53,39,82,89,68,30,26,64,44,70,72,54,32,55,50,48,53,64,52,60,75,67,62,75,81,129

Sequence (86 aa):
MVSPDGEARGVPRRCSHCGVQKTPQWRTGPGGPKTLCNACGVRYKSGRLLPEYRPACSPTFSSELHSNHHRKVIEMRRKKEVVPGF

Organism: Medicago truncatula (NCBI:txid3880)

pLDDT: mean 78.56, std 12.31, range [48.88, 91.0]

InterPro domains:
  IPR000679 Zinc finger, GATA-type [PF00320] (15-49)
  IPR000679 Zinc finger, GATA-type [PS00344] (15-40)
  IPR000679 Zinc finger, GATA-type [PS50114] (9-45)
  IPR000679 Zinc finger, GATA-type [SM00401] (9-63)
  IPR000679 Zinc finger, GATA-type [cd00202] (14-62)
  IPR013088 Zinc finger, NHR/GATA-type [G3DSA:3.30.50.10] (11-60)

Nearest PDB structures (foldseek):
  8j48-assembly1_A  TM=9.918E-01  e=4.348E-03  Arabidopsis thaliana
  8j48-assembly1_D  TM=9.823E-01  e=6.049E-03  Arabidopsis thaliana
  5gat-assembly1_A  TM=7.196E-01  e=3.842E-02  Aspergillus nidulans
  7gat-assembly1_A  TM=6.994E-01  e=2.762E-02  Aspergillus nidulans
  1wg2-assembly1_A  TM=3.854E-01  e=7.075E+00  Arabidopsis thaliana